Protein AF-A0A3P6RW26-F1 (afdb_monomer_lite)

Sequence (99 aa):
MIGDDKIEEFLEIIKVVRNRTLSKEERLQEIRPLLQNYTDRITLETMGNLTDLHDFIMERVENASAKVKEVFHKIYDLTADIDFDKKSEAEQNNEVCRF

pLDDT: mean 87.88, std 8.95, range [51.28, 98.31]

Organism: Cylicostephanus goldi (NCBI:txid71465)

Structure (mmCIF, N/CA/C/O backbone):
data_AF-A0A3P6RW26-F1
#
_entry.id   AF-A0A3P6RW26-F1
#
loop_
_atom_site.group_PDB
_atom_site.id
_atom_site.type_symbol
_atom_site.label_atom_id
_atom_site.label_alt_id
_atom_site.label_comp_id
_atom_site.label_asym_id
_atom_site.label_entity_id
_atom_site.label_seq_id
_atom_site.pdbx_PDB_ins_code
_atom_site.Cartn_x
_atom_site.Cartn_y
_atom_site.Cartn_z
_atom_site.occupancy
_atom_site.B_iso_or_equiv
_atom_site.auth_seq_id
_atom_site.auth_comp_id
_atom_site.auth_asym_id
_atom_site.auth_atom_id
_atom_site.pdbx_PDB_model_num
ATOM 1 N N . MET A 1 1 ? -2.317 2.095 -22.127 1.00 51.28 1 MET A N 1
ATOM 2 C CA . MET A 1 1 ? -2.481 1.031 -21.121 1.00 51.28 1 MET A CA 1
ATOM 3 C C . MET A 1 1 ? -1.133 0.797 -20.478 1.00 51.28 1 MET A C 1
ATOM 5 O O . MET A 1 1 ? -0.142 0.744 -21.200 1.00 51.28 1 MET A O 1
ATOM 9 N N . ILE A 1 2 ? -1.088 0.777 -19.150 1.00 62.94 2 ILE A N 1
ATOM 10 C CA . ILE A 1 2 ? 0.059 0.237 -18.414 1.00 62.94 2 ILE A CA 1
ATOM 11 C C . ILE A 1 2 ? 0.022 -1.279 -18.666 1.00 62.94 2 ILE A C 1
ATOM 13 O O . ILE A 1 2 ? -1.071 -1.835 -18.707 1.00 62.94 2 ILE A O 1
ATOM 17 N N . GLY A 1 3 ? 1.159 -1.906 -18.970 1.00 73.12 3 GLY A N 1
ATOM 18 C CA . GLY A 1 3 ? 1.208 -3.357 -19.172 1.00 73.12 3 GLY A CA 1
ATOM 19 C C . GLY A 1 3 ? 1.042 -4.096 -17.844 1.00 73.12 3 GLY A C 1
ATOM 20 O O . GLY A 1 3 ? 1.430 -3.561 -16.803 1.00 73.12 3 GLY A O 1
ATOM 21 N N . ASP A 1 4 ? 0.460 -5.295 -17.883 1.00 75.69 4 ASP A N 1
ATOM 22 C CA . ASP A 1 4 ? 0.222 -6.134 -16.699 1.00 75.69 4 ASP A CA 1
ATOM 23 C C . ASP A 1 4 ? 1.515 -6.391 -15.906 1.00 75.69 4 ASP A C 1
ATOM 25 O O . ASP A 1 4 ? 1.508 -6.356 -14.681 1.00 75.69 4 ASP A O 1
ATOM 29 N N . ASP A 1 5 ? 2.643 -6.522 -16.608 1.00 77.06 5 ASP A N 1
ATOM 30 C CA . ASP A 1 5 ? 3.995 -6.641 -16.055 1.00 77.06 5 ASP A CA 1
ATOM 31 C C . ASP A 1 5 ? 4.364 -5.469 -15.133 1.00 77.06 5 ASP A C 1
ATOM 33 O O . ASP A 1 5 ? 4.853 -5.661 -14.022 1.00 77.06 5 ASP A O 1
ATOM 37 N N . LYS A 1 6 ? 4.060 -4.238 -15.549 1.00 76.56 6 LYS A N 1
ATOM 38 C CA . LYS A 1 6 ? 4.344 -3.030 -14.758 1.00 76.56 6 LYS A CA 1
ATOM 39 C C . LYS A 1 6 ? 3.427 -2.880 -13.550 1.00 76.56 6 LYS A C 1
ATOM 41 O O . LYS A 1 6 ? 3.811 -2.224 -12.580 1.00 76.56 6 LYS A O 1
ATOM 46 N N . ILE A 1 7 ? 2.213 -3.427 -13.629 1.00 79.25 7 ILE A N 1
ATOM 47 C CA . ILE A 1 7 ? 1.270 -3.468 -12.507 1.00 79.25 7 ILE A CA 1
ATOM 48 C C . ILE A 1 7 ? 1.764 -4.487 -11.479 1.00 79.25 7 ILE A C 1
ATOM 50 O O . ILE A 1 7 ? 1.854 -4.154 -10.301 1.00 79.25 7 ILE A O 1
ATOM 54 N N . GLU A 1 8 ? 2.161 -5.682 -11.919 1.00 81.69 8 GLU A N 1
ATOM 55 C CA . GLU A 1 8 ? 2.714 -6.730 -11.054 1.00 81.69 8 GLU A CA 1
ATOM 56 C C . GLU A 1 8 ? 3.984 -6.264 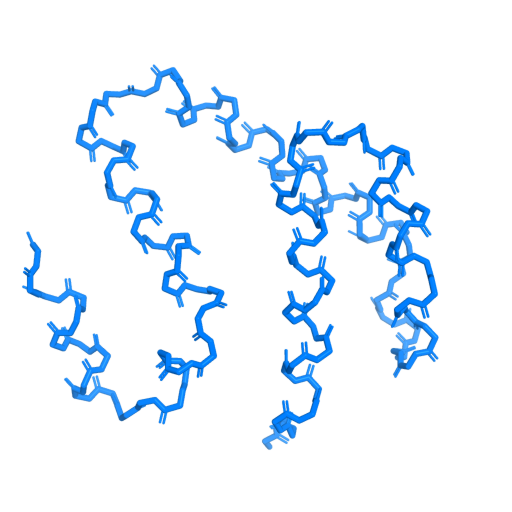-10.331 1.00 81.69 8 GLU A C 1
ATOM 58 O O . GLU A 1 8 ? 4.053 -6.352 -9.104 1.00 81.69 8 GLU A O 1
ATOM 63 N N . GLU A 1 9 ? 4.942 -5.669 -11.049 1.00 82.44 9 GLU A N 1
ATOM 64 C CA . GLU A 1 9 ? 6.152 -5.094 -10.441 1.00 82.44 9 GLU A CA 1
ATOM 65 C C . GLU A 1 9 ? 5.821 -4.021 -9.392 1.00 82.44 9 GLU A C 1
ATOM 67 O O . GLU A 1 9 ? 6.463 -3.940 -8.339 1.00 82.44 9 GLU A O 1
ATOM 72 N N . PHE A 1 10 ? 4.789 -3.208 -9.643 1.00 84.62 10 PHE A N 1
ATOM 73 C CA . PHE A 1 10 ? 4.427 -2.128 -8.729 1.00 84.62 10 PHE A CA 1
ATOM 74 C C . PHE A 1 10 ? 3.758 -2.685 -7.476 1.00 84.62 10 PHE A C 1
ATOM 76 O O . PHE A 1 10 ? 4.035 -2.221 -6.370 1.00 84.62 10 PHE A O 1
ATOM 83 N N . LEU A 1 11 ? 2.928 -3.716 -7.625 1.00 85.31 11 LEU A N 1
ATOM 84 C CA . LEU A 1 11 ? 2.303 -4.404 -6.502 1.00 85.31 11 LEU A CA 1
ATOM 85 C C . LEU A 1 11 ? 3.331 -5.089 -5.600 1.00 85.31 11 LEU A C 1
ATOM 87 O O . LEU A 1 11 ? 3.143 -5.082 -4.385 1.00 85.31 11 LEU A O 1
ATOM 91 N N . GLU A 1 12 ? 4.435 -5.608 -6.142 1.00 88.44 12 GLU A N 1
ATOM 92 C CA . GLU A 1 12 ? 5.539 -6.127 -5.324 1.00 88.44 12 GLU A CA 1
ATOM 93 C C . GLU A 1 12 ? 6.178 -5.030 -4.459 1.00 88.44 12 GLU A C 1
ATOM 95 O O . GLU A 1 12 ? 6.355 -5.218 -3.254 1.00 88.44 12 GLU A O 1
ATOM 100 N N . ILE A 1 13 ? 6.425 -3.840 -5.018 1.00 90.75 13 ILE A N 1
ATOM 101 C CA . ILE A 1 13 ? 6.899 -2.685 -4.235 1.00 90.75 13 ILE A CA 1
ATOM 102 C C . ILE A 1 13 ? 5.884 -2.319 -3.148 1.00 90.75 13 ILE A C 1
ATOM 104 O O . ILE A 1 13 ? 6.259 -2.103 -1.992 1.00 90.75 13 ILE A O 1
ATOM 108 N N . ILE A 1 14 ? 4.596 -2.265 -3.502 1.00 90.56 14 ILE A N 1
ATOM 109 C CA . ILE A 1 14 ? 3.535 -1.954 -2.546 1.00 90.56 14 ILE A CA 1
ATOM 110 C C . ILE A 1 14 ? 3.539 -2.976 -1.411 1.00 90.56 14 ILE A C 1
ATOM 112 O O . ILE A 1 14 ? 3.605 -2.551 -0.263 1.00 90.56 14 ILE A O 1
ATOM 116 N N . LYS A 1 15 ? 3.561 -4.289 -1.675 1.00 90.50 15 LYS A N 1
ATOM 117 C CA . LYS A 1 15 ? 3.607 -5.334 -0.631 1.00 90.50 15 LYS A CA 1
ATOM 118 C C . LYS A 1 15 ? 4.710 -5.085 0.401 1.00 90.50 15 LYS A C 1
ATOM 120 O O . LYS A 1 15 ? 4.443 -5.192 1.599 1.00 90.50 15 LYS A O 1
ATOM 125 N N . VAL A 1 16 ? 5.904 -4.687 -0.044 1.00 94.62 16 VAL A N 1
ATOM 126 C CA . VAL A 1 16 ? 7.012 -4.337 0.857 1.00 94.62 16 VAL A CA 1
ATOM 127 C C . VAL A 1 16 ? 6.684 -3.094 1.688 1.00 94.62 16 VAL A C 1
ATOM 129 O O . VAL A 1 16 ? 6.827 -3.127 2.909 1.00 94.62 16 VAL A O 1
ATOM 132 N N . VAL A 1 17 ? 6.166 -2.019 1.078 1.00 94.75 17 VAL A N 1
ATOM 133 C CA . VAL A 1 17 ? 5.722 -0.809 1.805 1.00 94.75 17 VAL A CA 1
ATOM 134 C C . VAL A 1 17 ? 4.726 -1.158 2.919 1.00 94.75 17 VAL A C 1
ATOM 136 O O . VAL A 1 17 ? 4.844 -0.645 4.038 1.00 94.75 17 VAL A O 1
ATOM 139 N N . ARG A 1 18 ? 3.776 -2.063 2.638 1.00 93.25 18 ARG A N 1
ATOM 140 C CA . ARG A 1 18 ? 2.728 -2.481 3.586 1.00 93.25 18 ARG A CA 1
ATOM 141 C C . ARG A 1 18 ? 3.252 -3.329 4.748 1.00 93.25 18 ARG A C 1
ATOM 143 O O . ARG A 1 18 ? 2.559 -3.462 5.759 1.00 93.25 18 ARG A O 1
ATOM 150 N N . ASN A 1 19 ? 4.450 -3.904 4.638 1.00 94.25 19 ASN A N 1
ATOM 151 C CA . ASN A 1 19 ? 4.983 -4.842 5.619 1.00 94.25 19 ASN A CA 1
ATOM 152 C C . ASN A 1 19 ? 5.486 -4.146 6.899 1.00 94.25 19 ASN A C 1
ATOM 154 O O . ASN A 1 19 ? 6.681 -3.946 7.099 1.00 94.25 19 ASN A O 1
ATOM 158 N N . ARG A 1 20 ? 4.568 -3.830 7.818 1.00 93.81 20 ARG A N 1
ATOM 159 C CA . ARG A 1 20 ? 4.881 -3.206 9.122 1.00 93.81 20 ARG A CA 1
ATOM 160 C C . ARG A 1 20 ? 5.558 -4.134 10.135 1.00 93.81 20 ARG A C 1
ATOM 162 O O . ARG A 1 20 ? 5.816 -3.704 11.254 1.00 93.81 20 ARG A O 1
ATOM 169 N N . THR A 1 21 ? 5.855 -5.384 9.769 1.00 96.00 21 THR A N 1
ATOM 170 C CA . THR A 1 21 ? 6.749 -6.231 10.583 1.00 96.00 21 THR A CA 1
ATOM 171 C C . THR A 1 21 ? 8.218 -5.832 10.422 1.00 96.00 21 THR A C 1
ATOM 173 O O . THR A 1 21 ? 9.032 -6.155 11.282 1.00 96.00 21 THR A O 1
ATOM 176 N N . LEU A 1 22 ? 8.531 -5.089 9.355 1.00 96.62 22 LEU A N 1
ATOM 177 C CA . LEU A 1 22 ? 9.838 -4.521 9.068 1.00 96.62 22 LEU A CA 1
ATOM 178 C C . LEU A 1 22 ? 9.876 -3.033 9.434 1.00 96.62 22 LEU A C 1
ATOM 180 O O . LEU A 1 22 ? 8.892 -2.296 9.303 1.00 96.62 22 LEU A O 1
ATOM 184 N N . SER A 1 23 ? 11.052 -2.556 9.827 1.00 97.25 23 SER A N 1
ATOM 185 C CA . SER A 1 23 ? 11.324 -1.126 9.940 1.00 97.25 23 SER A CA 1
ATOM 186 C C . SER A 1 23 ? 11.239 -0.434 8.573 1.00 97.25 23 SER A C 1
ATOM 188 O O . SER A 1 23 ? 11.232 -1.062 7.511 1.00 97.25 23 SER A O 1
ATOM 190 N N . LYS A 1 24 ? 11.167 0.901 8.576 1.00 96.56 24 LYS A N 1
ATOM 191 C CA . LYS A 1 24 ? 11.237 1.687 7.335 1.00 96.56 24 LYS A CA 1
ATOM 192 C C . LYS A 1 24 ? 12.522 1.395 6.552 1.00 96.56 24 LYS A C 1
ATOM 194 O O . LYS A 1 24 ? 12.473 1.251 5.337 1.00 96.56 24 LYS A O 1
ATOM 199 N N . GLU A 1 25 ? 13.655 1.302 7.244 1.00 97.62 25 GLU A N 1
ATOM 200 C CA . GLU A 1 25 ? 14.955 1.104 6.600 1.00 97.62 25 GLU A CA 1
ATOM 201 C C . GLU A 1 25 ? 15.038 -0.266 5.914 1.00 97.62 25 GLU A C 1
ATOM 203 O O . GLU A 1 25 ? 15.463 -0.350 4.765 1.00 97.62 25 GLU A O 1
ATOM 208 N N . GLU A 1 26 ? 14.554 -1.322 6.573 1.00 98.31 26 GLU A N 1
ATOM 209 C CA . GLU A 1 26 ? 14.485 -2.674 6.001 1.00 98.31 26 GLU A CA 1
ATOM 210 C C . GLU A 1 26 ? 13.580 -2.714 4.762 1.00 98.31 26 GLU A C 1
ATOM 212 O O . GLU A 1 26 ? 13.987 -3.225 3.719 1.00 98.31 26 GLU A O 1
ATOM 217 N N . ARG A 1 27 ? 12.404 -2.072 4.814 1.00 97.88 27 ARG A N 1
ATOM 218 C CA . ARG A 1 27 ? 11.524 -1.940 3.639 1.00 97.88 27 ARG A CA 1
ATOM 219 C C . ARG A 1 27 ? 12.215 -1.223 2.480 1.00 97.88 27 ARG A C 1
ATOM 221 O O . ARG A 1 27 ? 12.127 -1.663 1.339 1.00 97.88 27 ARG A O 1
ATOM 228 N N . LEU A 1 28 ? 12.943 -0.138 2.745 1.00 96.88 28 LEU A N 1
ATOM 229 C CA . LEU A 1 28 ? 13.672 0.588 1.698 1.00 96.88 28 LEU A CA 1
ATOM 230 C C . LEU A 1 28 ? 14.841 -0.216 1.115 1.00 96.88 28 LEU A C 1
ATOM 232 O O . LEU A 1 28 ? 15.145 -0.072 -0.072 1.00 96.88 28 LEU A O 1
ATOM 236 N N . GLN A 1 29 ? 15.484 -1.072 1.909 1.00 96.81 29 GLN A N 1
ATOM 237 C CA . GLN A 1 29 ? 16.506 -1.993 1.411 1.00 96.81 29 GLN A CA 1
ATOM 238 C C . GLN A 1 29 ? 15.916 -3.031 0.449 1.00 96.81 29 GLN A C 1
ATOM 240 O O . GLN A 1 29 ? 16.512 -3.275 -0.599 1.00 96.81 29 GLN A O 1
ATOM 245 N N . GLU A 1 30 ? 14.735 -3.571 0.755 1.00 95.88 30 GLU A N 1
ATOM 246 C CA . GLU A 1 30 ? 14.013 -4.510 -0.114 1.00 95.88 30 GLU A CA 1
ATOM 247 C C . GLU A 1 30 ? 13.443 -3.845 -1.379 1.00 95.88 30 GLU A C 1
ATOM 249 O O . GLU A 1 30 ? 13.474 -4.436 -2.457 1.00 95.88 30 GLU A O 1
ATOM 254 N N . ILE A 1 31 ? 12.987 -2.591 -1.289 1.00 94.50 31 ILE A N 1
ATOM 255 C CA . ILE A 1 31 ? 12.447 -1.835 -2.434 1.00 94.50 31 ILE A CA 1
ATOM 256 C C . ILE A 1 31 ? 13.543 -1.427 -3.424 1.00 94.50 31 ILE A C 1
ATOM 258 O O . ILE A 1 31 ? 13.318 -1.410 -4.634 1.00 94.50 31 ILE A O 1
ATOM 262 N N . ARG A 1 32 ? 14.743 -1.081 -2.941 1.00 93.38 32 ARG A N 1
ATOM 263 C CA . ARG A 1 32 ? 15.843 -0.570 -3.775 1.00 93.38 32 ARG A CA 1
ATOM 264 C C . ARG A 1 32 ? 16.134 -1.405 -5.038 1.00 93.38 32 ARG A C 1
ATOM 266 O O . ARG A 1 32 ? 16.264 -0.786 -6.094 1.00 93.38 32 ARG A O 1
ATOM 273 N N . PRO A 1 33 ? 16.270 -2.746 -4.990 1.00 91.81 33 PRO A N 1
ATOM 274 C CA . PRO A 1 33 ? 16.477 -3.543 -6.200 1.00 91.81 33 PRO A CA 1
ATOM 275 C C . PRO A 1 33 ? 15.266 -3.540 -7.146 1.00 9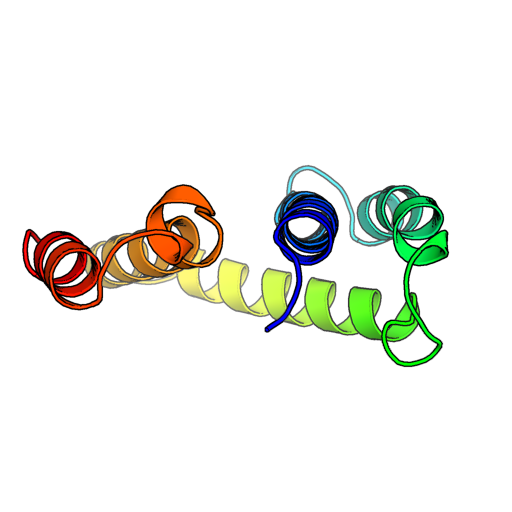1.81 33 PRO A C 1
ATOM 277 O O . PRO A 1 33 ? 15.465 -3.553 -8.356 1.00 91.81 33 PRO A O 1
ATOM 280 N N . LEU A 1 34 ? 14.034 -3.457 -6.629 1.00 89.56 34 LEU A N 1
ATOM 281 C CA . LEU A 1 34 ? 12.804 -3.449 -7.439 1.00 89.56 34 LEU A CA 1
ATOM 282 C C . LEU A 1 34 ? 12.667 -2.174 -8.285 1.00 89.56 34 LEU A C 1
ATOM 284 O O . LEU A 1 34 ? 12.073 -2.188 -9.359 1.00 89.56 34 LEU A O 1
ATOM 288 N N . LEU A 1 35 ? 13.270 -1.069 -7.838 1.00 88.12 35 LEU A N 1
ATOM 289 C CA . LEU A 1 35 ? 13.246 0.206 -8.558 1.00 88.12 35 LEU A CA 1
ATOM 290 C C . LEU A 1 35 ? 14.128 0.237 -9.814 1.00 88.12 35 LEU A C 1
ATOM 292 O O . LEU A 1 35 ? 14.004 1.171 -10.600 1.00 88.12 35 LEU A O 1
ATOM 296 N N . GLN A 1 36 ? 14.995 -0.758 -10.040 1.00 84.25 36 GLN A N 1
ATOM 297 C CA . GLN A 1 36 ? 15.885 -0.788 -11.213 1.00 84.25 36 GLN A CA 1
ATOM 298 C C . GLN A 1 36 ? 15.123 -0.801 -12.549 1.00 84.25 36 GLN A C 1
ATOM 300 O O . GLN A 1 36 ? 15.650 -0.322 -13.552 1.00 84.25 36 GLN A O 1
ATOM 305 N N . ASN A 1 37 ? 13.881 -1.294 -12.546 1.00 75.12 37 ASN A N 1
ATOM 306 C CA . ASN A 1 37 ? 13.017 -1.367 -13.727 1.00 75.12 37 ASN A CA 1
ATOM 307 C C . ASN A 1 37 ? 12.176 -0.095 -13.945 1.00 75.12 37 ASN A C 1
ATOM 309 O O . ASN A 1 37 ? 11.497 0.043 -14.967 1.00 75.12 37 ASN A O 1
ATOM 313 N N . TYR A 1 38 ? 12.230 0.864 -13.016 1.00 74.94 38 TYR A N 1
ATOM 314 C CA . TYR A 1 38 ? 11.433 2.084 -13.066 1.00 74.94 38 TYR A CA 1
ATOM 315 C C . TYR A 1 38 ? 12.232 3.274 -13.597 1.00 74.94 38 TYR A C 1
ATOM 317 O O . TYR A 1 38 ? 13.405 3.468 -13.298 1.00 74.94 38 TYR A O 1
ATOM 325 N N . THR A 1 39 ? 11.559 4.120 -14.380 1.00 69.88 39 THR A N 1
ATOM 326 C CA . THR A 1 39 ? 12.093 5.429 -14.785 1.00 69.88 39 THR A CA 1
ATOM 327 C C . THR A 1 39 ? 12.314 6.329 -13.567 1.00 69.88 39 THR A C 1
ATOM 329 O O . THR A 1 39 ? 11.619 6.171 -12.564 1.00 69.88 39 THR A O 1
ATOM 332 N N . ASP A 1 40 ? 13.133 7.369 -13.726 1.00 67.88 40 ASP A N 1
ATOM 333 C CA . ASP A 1 40 ? 13.540 8.387 -12.737 1.00 67.88 40 ASP A CA 1
ATOM 334 C C . ASP A 1 40 ? 12.417 9.022 -11.881 1.00 67.88 40 ASP A C 1
ATOM 336 O O . ASP A 1 40 ? 12.689 9.734 -10.918 1.00 67.88 40 ASP A O 1
ATOM 340 N N . ARG A 1 41 ? 11.143 8.801 -12.225 1.00 68.81 41 ARG A N 1
ATOM 341 C CA . ARG A 1 41 ? 9.971 9.293 -11.487 1.00 68.81 41 ARG A CA 1
ATOM 342 C C . ARG A 1 41 ? 9.680 8.532 -10.194 1.00 68.81 41 ARG A C 1
ATOM 344 O O . ARG A 1 41 ? 9.078 9.122 -9.303 1.00 68.81 41 ARG A O 1
ATOM 351 N N . ILE A 1 42 ? 10.055 7.254 -10.089 1.00 81.81 42 ILE A N 1
ATOM 352 C CA . ILE A 1 42 ? 9.869 6.472 -8.858 1.00 81.81 42 ILE A CA 1
ATOM 353 C C . ILE A 1 42 ? 11.232 6.301 -8.198 1.00 81.81 42 ILE A C 1
ATOM 355 O O . ILE A 1 42 ? 12.014 5.421 -8.543 1.00 81.81 42 ILE A O 1
ATOM 359 N N . THR A 1 43 ? 11.526 7.195 -7.258 1.00 89.62 43 THR A N 1
ATOM 360 C CA . THR A 1 43 ? 12.794 7.210 -6.525 1.00 89.62 43 THR A CA 1
ATOM 361 C C . THR A 1 43 ? 12.667 6.500 -5.181 1.00 89.62 43 THR A C 1
ATOM 363 O O . THR A 1 43 ? 11.578 6.401 -4.612 1.00 89.62 43 THR A O 1
ATOM 366 N N . LEU A 1 44 ? 13.798 6.068 -4.616 1.00 92.38 44 LEU A N 1
ATOM 367 C CA . LEU A 1 44 ? 13.823 5.515 -3.258 1.00 92.38 44 LEU A CA 1
ATOM 368 C C . LEU A 1 44 ? 13.305 6.524 -2.218 1.00 92.38 44 LEU A C 1
ATOM 370 O O . LEU A 1 44 ? 12.641 6.137 -1.264 1.00 92.38 44 LEU A O 1
ATOM 374 N N . GLU A 1 45 ? 13.550 7.819 -2.433 1.00 93.56 45 GLU A N 1
ATOM 375 C CA . GLU A 1 45 ? 12.984 8.900 -1.619 1.00 93.56 45 GLU A CA 1
ATOM 376 C C . GLU A 1 45 ? 11.452 8.921 -1.695 1.00 93.56 45 GLU A C 1
ATOM 378 O O . GLU A 1 45 ? 10.778 8.981 -0.669 1.00 93.56 45 GLU A O 1
ATOM 383 N N . THR A 1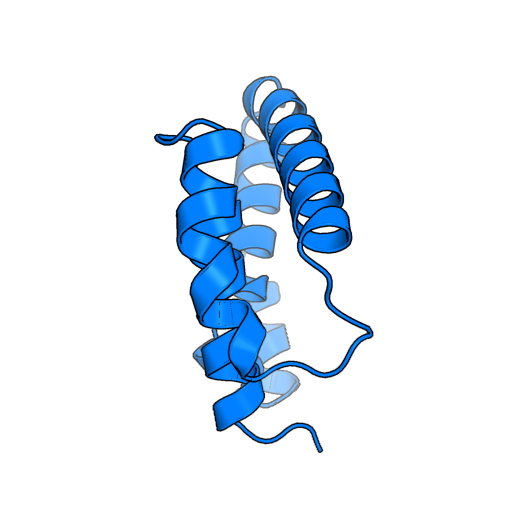 46 ? 10.892 8.794 -2.902 1.00 92.62 46 THR A N 1
ATOM 384 C CA . THR A 1 46 ? 9.438 8.726 -3.106 1.00 92.62 46 THR A CA 1
ATOM 385 C C . THR A 1 46 ? 8.839 7.525 -2.372 1.00 92.62 46 THR A C 1
ATOM 387 O O . THR A 1 46 ? 7.795 7.647 -1.735 1.00 92.62 46 THR A O 1
ATOM 390 N N . MET A 1 47 ? 9.520 6.377 -2.399 1.00 93.81 47 MET A N 1
ATOM 391 C CA . MET A 1 47 ? 9.109 5.182 -1.653 1.00 93.81 47 MET A CA 1
ATOM 392 C C . MET A 1 47 ? 9.253 5.361 -0.138 1.00 93.81 47 MET A C 1
ATOM 394 O O . MET A 1 47 ? 8.405 4.888 0.617 1.00 93.81 47 MET A O 1
ATOM 398 N N . GLY A 1 48 ? 10.257 6.113 0.317 1.00 95.94 48 GLY A N 1
ATOM 399 C CA . GLY A 1 48 ? 10.397 6.533 1.713 1.00 95.94 48 GLY A CA 1
ATOM 400 C C . GLY A 1 48 ? 9.210 7.363 2.192 1.00 95.94 48 GLY A C 1
ATOM 401 O O . GLY A 1 48 ? 8.636 7.051 3.234 1.00 95.94 48 GLY A O 1
ATOM 402 N N . ASN A 1 49 ? 8.792 8.351 1.400 1.00 95.56 49 ASN A N 1
ATOM 403 C CA . ASN A 1 49 ? 7.625 9.182 1.701 1.00 95.56 49 ASN A CA 1
ATOM 404 C C . ASN A 1 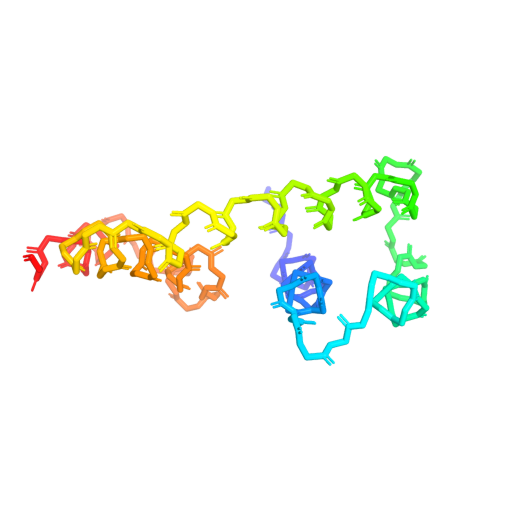49 ? 6.323 8.367 1.702 1.00 95.56 49 ASN A C 1
ATOM 406 O O . ASN A 1 49 ? 5.469 8.559 2.566 1.00 95.56 49 ASN A O 1
ATOM 410 N N . LEU A 1 50 ? 6.174 7.433 0.756 1.00 94.06 50 LEU A N 1
ATOM 411 C CA . LEU A 1 50 ? 5.024 6.529 0.710 1.00 94.06 50 LEU A CA 1
ATOM 412 C C . LEU A 1 50 ? 4.978 5.603 1.936 1.00 94.06 50 LEU A C 1
ATOM 414 O O . LEU A 1 50 ? 3.901 5.354 2.474 1.00 94.06 50 LEU A O 1
ATOM 418 N N . THR A 1 51 ? 6.140 5.144 2.403 1.00 96.44 51 THR A N 1
ATOM 419 C CA . THR A 1 51 ? 6.274 4.319 3.612 1.00 96.44 51 THR A CA 1
ATOM 420 C C . THR A 1 51 ? 5.863 5.092 4.867 1.00 96.44 51 THR A C 1
ATOM 422 O O . THR A 1 51 ? 5.086 4.578 5.668 1.00 96.44 51 THR A O 1
ATOM 425 N N . ASP A 1 52 ? 6.298 6.348 5.005 1.00 97.12 52 ASP A N 1
ATOM 426 C CA . ASP A 1 52 ? 5.884 7.210 6.123 1.00 97.12 52 ASP A CA 1
ATOM 427 C C . ASP A 1 52 ? 4.375 7.479 6.107 1.00 97.12 52 ASP A C 1
ATOM 429 O O . ASP A 1 52 ? 3.708 7.399 7.140 1.00 97.12 52 ASP A O 1
ATOM 433 N N . LEU A 1 53 ? 3.823 7.779 4.926 1.00 95.50 53 LEU A N 1
ATOM 434 C CA . LEU A 1 53 ? 2.390 8.002 4.758 1.00 95.50 53 LEU A CA 1
ATOM 435 C C . LEU A 1 53 ? 1.588 6.754 5.137 1.00 95.50 53 LEU A C 1
ATOM 437 O O . LEU A 1 53 ? 0.585 6.859 5.843 1.00 95.50 53 LEU A O 1
ATOM 441 N N . HIS A 1 54 ? 2.033 5.583 4.685 1.00 94.81 54 HIS A N 1
ATOM 442 C CA . HIS A 1 54 ? 1.418 4.313 5.041 1.00 94.81 54 HIS A CA 1
ATOM 443 C C . HIS A 1 54 ? 1.401 4.095 6.556 1.00 94.81 54 HIS A C 1
ATOM 445 O O . HIS A 1 54 ? 0.348 3.808 7.124 1.00 94.81 54 HIS A O 1
ATOM 451 N N . ASP A 1 55 ? 2.547 4.261 7.215 1.00 95.62 55 ASP A N 1
ATOM 452 C CA . ASP A 1 55 ? 2.664 4.030 8.653 1.00 95.62 55 ASP A CA 1
ATOM 453 C C . ASP A 1 55 ? 1.779 4.991 9.449 1.00 95.62 55 ASP A C 1
ATOM 455 O O . ASP A 1 55 ? 1.066 4.558 10.357 1.00 95.62 55 ASP A O 1
ATOM 459 N N . PHE A 1 56 ? 1.744 6.264 9.044 1.00 95.62 56 PHE A N 1
ATOM 460 C CA . PHE A 1 56 ? 0.835 7.256 9.609 1.00 95.62 56 PHE A CA 1
ATOM 461 C C . PHE A 1 56 ? -0.632 6.833 9.469 1.00 95.62 56 PHE A C 1
ATOM 463 O O . PHE A 1 56 ? -1.388 6.894 10.440 1.00 95.62 56 PHE A O 1
ATOM 470 N N . ILE A 1 57 ? -1.056 6.397 8.278 1.00 93.56 57 ILE A N 1
ATOM 471 C CA . ILE A 1 57 ? -2.439 5.962 8.042 1.00 93.56 57 ILE A CA 1
ATOM 472 C C . ILE A 1 57 ? -2.774 4.760 8.931 1.00 93.56 57 ILE A C 1
ATOM 474 O O . ILE A 1 57 ? -3.807 4.770 9.605 1.00 93.56 57 ILE A O 1
ATOM 478 N N . MET A 1 58 ? -1.899 3.754 8.978 1.00 94.00 58 MET A N 1
ATOM 479 C CA . MET A 1 58 ? -2.146 2.535 9.745 1.00 94.00 58 MET A CA 1
ATOM 480 C C . MET A 1 58 ? -2.212 2.792 11.249 1.00 94.00 58 MET A C 1
ATOM 482 O O . MET A 1 58 ? -3.100 2.252 11.902 1.00 94.00 58 MET A O 1
ATOM 486 N N . GLU A 1 59 ? -1.376 3.679 11.793 1.00 94.38 59 GLU A N 1
ATOM 487 C CA . GLU A 1 59 ? -1.464 4.090 13.201 1.00 94.38 59 GLU A CA 1
ATOM 488 C C . GLU A 1 59 ? -2.844 4.694 13.531 1.00 94.38 59 GLU A C 1
ATOM 490 O O . GLU A 1 59 ? -3.426 4.436 14.590 1.00 94.38 59 GLU A O 1
ATOM 495 N N . ARG A 1 60 ? -3.425 5.478 12.612 1.00 93.94 60 ARG A N 1
ATOM 496 C CA . ARG A 1 60 ? -4.775 6.036 12.800 1.00 93.94 60 ARG A CA 1
ATOM 497 C C . ARG A 1 60 ? -5.859 4.975 12.681 1.00 93.94 60 ARG A C 1
ATOM 499 O O . ARG A 1 60 ? -6.799 4.988 13.476 1.00 93.94 60 ARG A O 1
ATOM 506 N N . VAL A 1 61 ? -5.729 4.056 11.728 1.00 94.38 61 VAL A N 1
ATOM 507 C CA . VAL A 1 61 ? -6.679 2.952 11.532 1.00 94.38 61 VAL A CA 1
ATOM 508 C C . VAL A 1 61 ? -6.686 2.023 12.745 1.00 94.38 61 VAL A C 1
ATOM 510 O O . VAL A 1 61 ? -7.757 1.666 13.231 1.00 94.38 61 VAL A O 1
ATOM 513 N N . GLU A 1 62 ? -5.524 1.698 13.311 1.00 92.06 62 GLU A N 1
ATOM 514 C CA . GLU A 1 62 ? -5.387 0.852 14.505 1.00 92.06 62 GLU A CA 1
ATOM 515 C C . GLU A 1 62 ? -6.110 1.413 15.734 1.00 92.06 62 GLU A C 1
ATOM 517 O O . GLU A 1 62 ? -6.605 0.646 16.563 1.00 92.06 62 GLU A O 1
ATOM 522 N N . ASN A 1 63 ? -6.261 2.733 15.811 1.00 93.44 63 ASN A N 1
ATOM 523 C CA . ASN A 1 63 ? -6.981 3.420 16.882 1.00 93.44 63 ASN A CA 1
ATOM 524 C C . ASN A 1 63 ? -8.444 3.751 16.533 1.00 93.44 63 ASN A C 1
ATOM 526 O O . ASN A 1 63 ? -9.173 4.296 17.363 1.00 93.44 63 ASN A O 1
ATOM 530 N N . ALA A 1 64 ? -8.898 3.431 15.320 1.00 95.88 64 ALA A N 1
ATOM 531 C CA . ALA A 1 64 ? -10.250 3.728 14.870 1.00 95.88 64 ALA A CA 1
ATOM 532 C C . ALA A 1 64 ? -11.292 2.719 15.391 1.00 95.88 64 ALA A C 1
ATOM 534 O O . ALA A 1 64 ? -10.977 1.665 15.954 1.00 95.88 64 ALA A O 1
ATOM 535 N N . SER A 1 65 ? -12.571 3.037 15.170 1.00 96.12 65 SER A N 1
ATOM 536 C CA . SER A 1 65 ? -13.674 2.121 15.470 1.00 96.12 65 SER A CA 1
ATOM 537 C C . SER A 1 65 ? -13.610 0.861 14.599 1.00 96.12 65 SER A C 1
ATOM 539 O O . SER A 1 65 ? -13.066 0.881 13.494 1.00 96.12 65 SER A O 1
ATOM 541 N N . ALA A 1 66 ? -14.218 -0.235 15.067 1.00 94.81 66 ALA A N 1
ATOM 542 C CA . ALA A 1 66 ? -14.249 -1.503 14.332 1.00 94.81 66 ALA A CA 1
ATOM 543 C C . ALA A 1 66 ? -14.804 -1.342 12.905 1.00 94.81 66 ALA A C 1
ATOM 545 O O . ALA A 1 66 ? -14.204 -1.832 11.956 1.00 94.81 66 ALA A O 1
ATOM 546 N N . LYS A 1 67 ? -15.881 -0.559 12.748 1.00 92.94 67 LYS A N 1
ATOM 547 C CA . LYS A 1 67 ? -16.483 -0.271 11.440 1.00 92.94 67 LYS A CA 1
ATOM 548 C C . LYS A 1 67 ? -15.522 0.461 10.496 1.00 92.94 67 LYS A C 1
ATOM 550 O O . LYS A 1 67 ? -15.503 0.182 9.305 1.00 92.94 67 LYS A O 1
ATOM 555 N N . VAL A 1 68 ? -14.727 1.402 11.010 1.00 92.62 68 VAL A N 1
ATOM 556 C CA . VAL A 1 68 ? -13.739 2.124 10.190 1.00 92.62 68 VAL A CA 1
ATOM 557 C C . VAL A 1 68 ? -12.593 1.200 9.786 1.00 92.62 68 VAL A C 1
ATOM 559 O O . VAL A 1 68 ? -12.191 1.227 8.628 1.00 92.62 68 VAL A O 1
ATOM 562 N N . LYS A 1 69 ? -12.105 0.356 10.703 1.00 93.31 69 LYS A N 1
ATOM 563 C CA . LYS A 1 69 ? -11.072 -0.649 10.404 1.00 93.31 69 LYS A CA 1
ATOM 564 C C . LYS A 1 69 ? -11.515 -1.614 9.314 1.00 93.31 69 LYS A C 1
ATOM 566 O O . LYS A 1 69 ? -10.765 -1.850 8.378 1.00 93.31 69 LYS A O 1
ATOM 571 N N . GLU A 1 70 ? -12.733 -2.134 9.428 1.00 91.38 70 GLU A N 1
ATOM 572 C CA . GLU A 1 70 ? -13.318 -3.057 8.456 1.00 91.38 70 GLU A CA 1
ATOM 573 C C . GLU A 1 70 ? -13.391 -2.433 7.057 1.00 91.38 70 GLU A C 1
ATOM 575 O O . GLU A 1 70 ? -12.863 -2.996 6.100 1.00 91.38 70 GLU A O 1
ATOM 580 N N . VAL A 1 71 ? -13.968 -1.231 6.946 1.00 90.19 71 VAL A N 1
ATOM 581 C CA . VAL A 1 71 ? -14.065 -0.517 5.664 1.00 90.19 71 VAL A CA 1
ATOM 582 C C . VAL A 1 71 ? -12.680 -0.195 5.103 1.00 90.19 71 VAL A C 1
ATOM 584 O O . VAL A 1 71 ? -12.451 -0.377 3.909 1.00 90.19 71 VAL A O 1
ATOM 587 N N . PHE A 1 72 ? -11.752 0.265 5.947 1.00 91.38 72 PHE A N 1
ATOM 588 C CA . PHE A 1 72 ? -10.408 0.613 5.504 1.00 91.38 72 PHE A CA 1
ATOM 589 C C . PHE A 1 72 ? -9.653 -0.612 4.996 1.00 91.38 72 PHE A C 1
ATOM 591 O O . PHE A 1 72 ? -9.189 -0.577 3.864 1.00 91.38 72 PHE A O 1
ATOM 598 N N . HIS A 1 73 ? -9.566 -1.694 5.779 1.00 89.38 73 HIS A N 1
ATOM 599 C CA . HIS A 1 73 ? -8.866 -2.912 5.358 1.00 89.38 73 HIS A CA 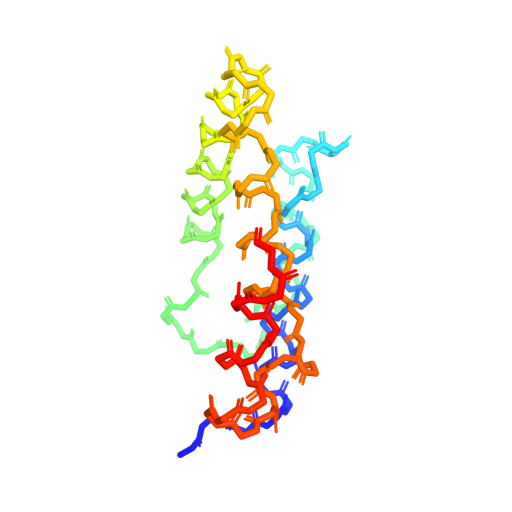1
ATOM 600 C C . HIS A 1 73 ? -9.448 -3.473 4.063 1.00 89.38 73 HIS A C 1
ATOM 602 O O . HIS A 1 73 ? -8.693 -3.847 3.178 1.00 89.38 73 HIS A O 1
ATOM 608 N N . LYS A 1 74 ? -10.770 -3.414 3.882 1.00 86.19 74 LYS A N 1
ATOM 609 C CA . LYS A 1 74 ? -11.388 -3.834 2.626 1.00 86.19 74 LYS A CA 1
ATOM 610 C C . LYS A 1 74 ? -10.922 -2.999 1.428 1.00 86.19 74 LYS A C 1
ATOM 612 O O . LYS A 1 74 ? -10.525 -3.558 0.412 1.00 86.19 74 LYS A O 1
ATOM 617 N N . ILE A 1 75 ? -10.980 -1.667 1.523 1.00 87.06 75 ILE A N 1
ATOM 618 C CA . ILE A 1 75 ? -10.487 -0.784 0.448 1.00 87.06 75 ILE A CA 1
ATOM 619 C C . ILE A 1 75 ? -9.000 -1.057 0.202 1.00 87.06 75 ILE A C 1
ATOM 621 O O . ILE A 1 75 ? -8.538 -1.112 -0.935 1.00 87.06 75 ILE A O 1
ATOM 625 N N . TYR A 1 76 ? -8.256 -1.240 1.284 1.00 85.06 76 TYR A N 1
ATOM 626 C CA . TYR A 1 76 ? -6.830 -1.480 1.265 1.00 85.06 76 TYR A CA 1
ATOM 627 C C . TYR A 1 76 ? -6.468 -2.778 0.537 1.00 85.06 76 TYR A C 1
ATOM 629 O O . TYR A 1 76 ? -5.559 -2.770 -0.293 1.00 85.06 76 TYR A O 1
ATOM 637 N N . ASP A 1 77 ? -7.208 -3.856 0.782 1.00 86.12 77 ASP A N 1
ATOM 638 C CA . ASP A 1 77 ? -7.021 -5.153 0.134 1.00 86.12 77 ASP A CA 1
ATOM 639 C C . ASP A 1 77 ? -7.392 -5.088 -1.351 1.00 86.12 77 ASP A C 1
ATOM 641 O O . ASP A 1 77 ? -6.571 -5.443 -2.192 1.00 86.12 77 ASP A O 1
ATOM 645 N N . LEU A 1 78 ? -8.565 -4.533 -1.688 1.00 85.19 78 LEU A N 1
ATOM 646 C CA . LEU A 1 78 ? -9.016 -4.419 -3.083 1.00 85.19 78 LEU A CA 1
ATOM 647 C C . LEU A 1 78 ? -8.055 -3.586 -3.942 1.00 85.19 78 LEU A C 1
ATOM 649 O O . LEU A 1 78 ? -7.785 -3.932 -5.082 1.00 85.19 78 LEU A O 1
ATOM 653 N N . THR A 1 79 ? -7.491 -2.510 -3.387 1.00 79.12 79 THR A N 1
ATOM 654 C CA . THR A 1 79 ? -6.551 -1.629 -4.110 1.00 79.12 79 THR A CA 1
ATOM 655 C C . THR A 1 79 ? -5.149 -2.216 -4.305 1.00 79.12 79 THR A C 1
ATOM 657 O O . THR A 1 79 ? -4.305 -1.564 -4.916 1.00 79.12 79 THR A O 1
ATOM 660 N N . ALA A 1 80 ? -4.867 -3.410 -3.776 1.00 78.69 80 ALA A N 1
ATOM 661 C CA . ALA A 1 80 ? -3.649 -4.163 -4.091 1.00 78.69 80 ALA A CA 1
ATOM 662 C C . ALA A 1 80 ? -3.928 -5.542 -4.698 1.00 78.69 80 ALA A C 1
ATOM 664 O O . ALA A 1 80 ? -2.999 -6.337 -4.855 1.00 78.69 80 ALA A O 1
ATOM 665 N N . ASP A 1 81 ? -5.185 -5.836 -5.019 1.00 82.69 81 ASP A N 1
ATOM 666 C CA . ASP A 1 81 ? -5.574 -7.076 -5.664 1.00 82.69 81 ASP A CA 1
ATOM 667 C C . ASP A 1 81 ? -5.555 -6.884 -7.185 1.00 82.69 81 ASP A C 1
ATOM 669 O O . ASP A 1 81 ? -6.404 -6.207 -7.765 1.00 82.69 81 ASP A O 1
ATOM 673 N N . ILE A 1 82 ? -4.578 -7.499 -7.852 1.00 79.69 82 ILE A N 1
ATOM 674 C CA . ILE A 1 82 ? -4.483 -7.428 -9.312 1.00 79.69 82 ILE A CA 1
ATOM 675 C C . ILE A 1 82 ? -5.681 -8.084 -10.002 1.00 79.69 82 ILE A C 1
ATOM 677 O O . ILE A 1 82 ? -6.064 -7.678 -11.100 1.00 79.69 82 ILE A O 1
ATOM 681 N N . ASP A 1 83 ? -6.288 -9.091 -9.371 1.00 84.06 83 ASP A N 1
ATOM 682 C CA . ASP A 1 83 ? -7.467 -9.749 -9.916 1.00 84.06 83 ASP A CA 1
ATOM 683 C C . ASP A 1 83 ? -8.683 -8.829 -9.804 1.00 84.06 83 ASP A C 1
ATOM 685 O O . ASP A 1 83 ? -9.555 -8.868 -10.672 1.00 84.06 83 ASP A O 1
ATOM 689 N N . PHE A 1 84 ? -8.724 -7.955 -8.792 1.00 84.62 84 PHE A N 1
ATOM 690 C CA . PHE A 1 84 ? -9.715 -6.885 -8.709 1.00 84.62 84 PHE A CA 1
ATOM 691 C C . PHE A 1 84 ? -9.542 -5.869 -9.845 1.00 84.62 84 PHE A C 1
ATOM 693 O O . PHE A 1 84 ? -10.517 -5.537 -10.520 1.00 84.62 84 PHE A O 1
ATOM 700 N N . ASP A 1 85 ? -8.314 -5.434 -10.128 1.00 77.62 85 ASP A N 1
ATOM 701 C CA . ASP A 1 85 ? -8.031 -4.478 -11.209 1.00 77.62 85 ASP A CA 1
ATOM 702 C 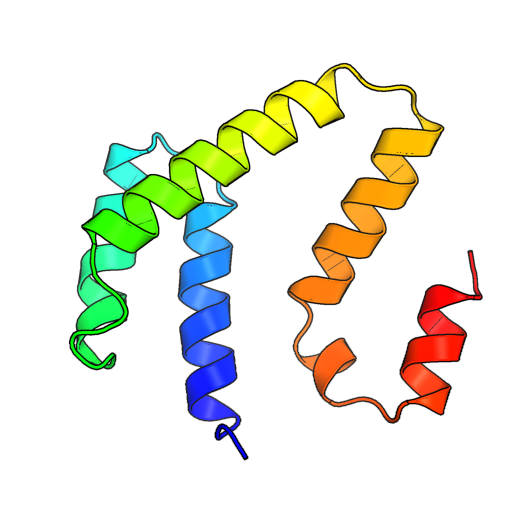C . ASP A 1 85 ? -8.324 -5.039 -12.613 1.00 77.62 85 ASP A C 1
ATOM 704 O O . ASP A 1 85 ? -8.650 -4.284 -13.531 1.00 77.62 85 ASP A O 1
ATOM 708 N N . LYS A 1 86 ? -8.255 -6.365 -12.786 1.00 82.75 86 LYS A N 1
ATOM 709 C CA . LYS A 1 86 ? -8.549 -7.063 -14.052 1.00 82.75 86 LYS A CA 1
ATOM 710 C C . LYS A 1 86 ? -10.047 -7.296 -14.307 1.00 82.75 86 LYS A C 1
ATOM 712 O O . LYS A 1 86 ? -10.420 -7.668 -15.423 1.00 82.75 86 LYS A O 1
ATOM 717 N N . LYS A 1 87 ? -10.912 -7.107 -13.305 1.00 86.69 87 LYS A N 1
ATOM 718 C CA . LYS A 1 87 ? -12.374 -7.262 -13.429 1.00 86.69 87 LYS A CA 1
ATOM 719 C C . LYS A 1 87 ? -13.003 -6.139 -14.257 1.00 86.69 87 LYS A C 1
ATOM 721 O O . LYS A 1 87 ? -12.492 -5.026 -14.335 1.00 86.69 87 LYS A O 1
ATOM 726 N N . SER A 1 88 ? -14.173 -6.409 -14.833 1.00 90.44 88 SER A N 1
ATOM 727 C CA . SER A 1 88 ? -15.010 -5.359 -15.423 1.00 90.44 88 SER A CA 1
ATOM 728 C C . SER A 1 88 ? -15.555 -4.403 -14.354 1.00 90.44 88 SER A C 1
ATOM 730 O O . SER A 1 88 ? -15.732 -4.782 -13.195 1.00 90.44 88 SER A O 1
ATOM 732 N N . GLU A 1 89 ? -15.926 -3.181 -14.747 1.00 88.81 89 GLU A N 1
ATOM 733 C CA . GLU A 1 89 ? -16.528 -2.191 -13.834 1.00 88.81 89 GLU A CA 1
ATOM 734 C C . GLU A 1 89 ? -17.753 -2.745 -13.081 1.00 88.81 89 GLU A C 1
ATOM 736 O O . GLU A 1 89 ? -17.971 -2.448 -11.907 1.00 88.81 89 GLU A O 1
ATOM 741 N N . ALA A 1 90 ? -18.559 -3.586 -13.739 1.00 92.19 90 ALA A N 1
ATOM 742 C CA . ALA A 1 90 ? -19.726 -4.214 -13.126 1.00 92.19 90 ALA A CA 1
ATOM 743 C C . ALA A 1 90 ? -19.341 -5.245 -12.051 1.00 92.19 90 ALA A C 1
ATOM 745 O O . ALA A 1 90 ? -20.010 -5.354 -11.023 1.00 92.19 90 ALA A O 1
ATOM 746 N N . GLU A 1 91 ? -18.271 -6.007 -12.271 1.00 90.88 91 GLU A N 1
ATOM 747 C CA . GLU A 1 91 ? -17.750 -6.978 -11.305 1.00 90.88 91 GLU A CA 1
ATOM 748 C C . GLU A 1 91 ? -17.098 -6.280 -10.109 1.00 90.88 91 GLU A C 1
ATOM 750 O O . GLU A 1 91 ? -17.409 -6.632 -8.970 1.00 90.88 91 GLU A O 1
ATOM 755 N N . GLN A 1 92 ? -16.296 -5.238 -10.356 1.00 89.00 92 GLN A N 1
ATOM 756 C CA . GLN A 1 92 ? -15.721 -4.396 -9.305 1.00 89.00 92 GLN A CA 1
ATOM 757 C C . GLN A 1 92 ? -16.820 -3.767 -8.440 1.00 89.00 92 GLN A C 1
ATOM 759 O O . GLN A 1 92 ? -16.794 -3.892 -7.216 1.00 89.00 92 GLN A O 1
ATOM 764 N N . ASN A 1 93 ? -17.843 -3.166 -9.062 1.00 87.94 93 ASN A N 1
ATOM 765 C CA . ASN A 1 93 ? -18.982 -2.595 -8.339 1.00 87.94 93 ASN A CA 1
ATOM 766 C C . ASN A 1 93 ? -19.719 -3.645 -7.503 1.00 87.94 93 ASN A C 1
ATOM 768 O O . ASN A 1 93 ? -20.083 -3.371 -6.363 1.00 87.94 93 ASN A O 1
ATOM 772 N N . ASN A 1 94 ? -19.913 -4.857 -8.025 1.00 89.06 94 ASN A N 1
ATOM 773 C CA . ASN A 1 94 ? -20.544 -5.929 -7.260 1.00 89.06 94 ASN A CA 1
ATOM 774 C C . ASN A 1 94 ? -19.718 -6.337 -6.030 1.00 89.06 94 ASN A C 1
ATOM 776 O O . ASN A 1 94 ? -20.293 -6.547 -4.965 1.00 89.06 94 ASN A O 1
ATOM 780 N N . GLU A 1 95 ? -18.392 -6.441 -6.131 1.00 86.25 95 GLU A N 1
ATOM 781 C CA . GLU A 1 95 ? -17.528 -6.740 -4.977 1.00 86.25 95 GLU A CA 1
ATOM 782 C C . GLU A 1 95 ? -17.477 -5.588 -3.967 1.00 86.25 95 GLU A C 1
ATOM 784 O O . GLU A 1 95 ? -17.518 -5.813 -2.754 1.00 86.25 95 GLU A O 1
ATOM 789 N N . VAL A 1 96 ? -17.493 -4.339 -4.433 1.00 86.06 96 VAL A N 1
ATOM 790 C CA . VAL A 1 96 ? -17.602 -3.177 -3.546 1.00 86.06 96 VAL A CA 1
ATOM 791 C C . VAL A 1 96 ? -18.959 -3.164 -2.826 1.00 86.06 96 VAL A C 1
ATOM 793 O O . VAL A 1 96 ? -18.972 -2.976 -1.611 1.00 86.06 96 VAL A O 1
ATOM 796 N N . CYS A 1 97 ? -20.069 -3.435 -3.524 1.00 81.56 97 CYS A N 1
ATOM 797 C CA . CYS A 1 97 ? -21.441 -3.376 -2.996 1.00 81.56 97 CYS A CA 1
ATOM 798 C C . CYS A 1 97 ? -21.909 -4.611 -2.206 1.00 81.56 97 CYS A C 1
ATOM 800 O O . CYS A 1 97 ? -22.972 -4.561 -1.592 1.00 81.56 97 CYS A O 1
ATOM 802 N N . ARG A 1 98 ? -21.176 -5.731 -2.218 1.00 73.94 98 ARG A N 1
ATOM 803 C CA . ARG A 1 98 ? -21.525 -6.956 -1.461 1.00 73.94 98 ARG A CA 1
ATOM 804 C C . ARG A 1 98 ? -21.274 -6.867 0.052 1.00 73.94 98 ARG A C 1
ATOM 806 O O . ARG A 1 98 ? -21.371 -7.881 0.738 1.00 73.94 98 ARG A O 1
ATOM 813 N N . PHE A 1 99 ? -20.956 -5.682 0.556 1.00 61.62 99 PHE A N 1
ATOM 814 C CA . PHE A 1 99 ? -20.643 -5.400 1.953 1.00 61.62 99 PHE A CA 1
ATOM 815 C C . PHE A 1 99 ? -21.458 -4.191 2.408 1.00 61.62 99 PHE A C 1
ATOM 817 O O . PHE A 1 99 ? -21.792 -4.132 3.609 1.00 61.62 99 PHE A O 1
#

Foldseek 3Di:
DPDLVNLVLVLVLVVLLLPPVDDLVVSLVVCVVSCPPPDPPDDSVNSSVSSVVNVVVVVVLVVDDPVSVVLVVLVVVLVSDVVNVVDDPVVVVCSVPVD

Secondary structure (DSSP, 8-state):
---HHHHHHHHHHHHHHH-TTS-HHHHHHHHHHHGGGS-TTS-HHHHHHHHHHHHHHHHHHHTS-HHHHHHHHHHHHHTT-HHHHTS-HHHHHHHHHT-

Radius of gyration: 15.15 Å; chains: 1; bounding box: 38×19×38 Å